Protein AF-A0A645FG35-F1 (afdb_monomer_lite)

Structure (mmCIF, N/CA/C/O backbone):
data_AF-A0A645FG35-F1
#
_entry.id   AF-A0A645FG35-F1
#
loop_
_atom_site.group_PDB
_atom_site.id
_atom_site.type_symbol
_atom_site.label_atom_id
_atom_site.label_alt_id
_atom_site.label_comp_id
_atom_site.label_asym_id
_atom_site.label_entity_id
_atom_site.label_seq_id
_atom_site.pdbx_PDB_ins_code
_atom_site.Cartn_x
_atom_site.Cartn_y
_atom_si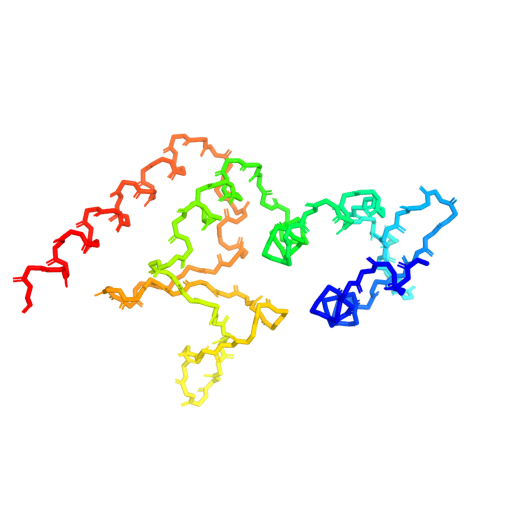te.Cartn_z
_atom_site.occupancy
_atom_site.B_iso_or_equiv
_atom_site.auth_seq_id
_atom_site.auth_comp_id
_atom_site.auth_asym_id
_atom_site.auth_atom_id
_atom_site.pdbx_PDB_model_num
ATOM 1 N N . MET A 1 1 ? 18.075 -9.033 -12.132 1.00 80.25 1 MET A N 1
ATOM 2 C CA . MET A 1 1 ? 17.063 -8.034 -11.722 1.00 80.25 1 MET A CA 1
ATOM 3 C C . MET A 1 1 ? 15.838 -8.659 -11.057 1.00 80.25 1 MET A C 1
ATOM 5 O O . MET A 1 1 ? 15.612 -8.398 -9.888 1.00 80.25 1 MET A O 1
ATOM 9 N N . ARG A 1 2 ? 15.018 -9.474 -11.741 1.00 87.19 2 ARG A N 1
ATOM 10 C CA . ARG A 1 2 ? 13.842 -10.099 -11.090 1.00 87.19 2 ARG A CA 1
ATOM 11 C C . ARG A 1 2 ? 14.217 -11.132 -10.029 1.00 87.19 2 ARG A C 1
ATOM 13 O O . ARG A 1 2 ? 13.613 -11.145 -8.975 1.00 87.19 2 ARG A O 1
ATOM 20 N N . GLU A 1 3 ? 15.254 -11.921 -10.285 1.00 88.38 3 GLU A N 1
ATOM 21 C CA . GLU A 1 3 ? 15.777 -12.947 -9.366 1.00 88.38 3 GLU A CA 1
ATOM 22 C C . GLU A 1 3 ? 16.226 -12.381 -8.006 1.00 88.38 3 GLU A C 1
ATOM 24 O O . GLU A 1 3 ? 16.263 -13.095 -7.012 1.00 88.38 3 GLU A O 1
ATOM 29 N N . GLU A 1 4 ? 16.519 -11.079 -7.949 1.00 90.50 4 GLU A N 1
ATOM 30 C CA . GLU A 1 4 ? 16.905 -10.362 -6.727 1.00 90.50 4 GLU A CA 1
ATOM 31 C C . GLU A 1 4 ? 15.680 -9.890 -5.919 1.00 90.50 4 GLU A C 1
ATOM 33 O O . GLU A 1 4 ? 15.787 -9.505 -4.754 1.00 90.50 4 GLU A O 1
ATOM 38 N N . LEU A 1 5 ? 14.497 -9.901 -6.537 1.00 86.81 5 LEU A N 1
ATOM 39 C CA . LEU A 1 5 ? 13.224 -9.509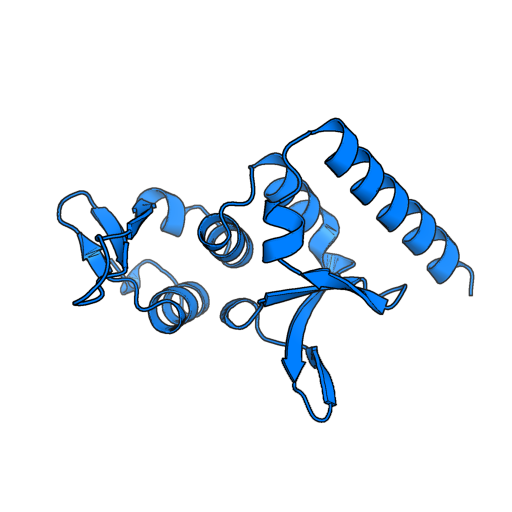 -5.952 1.00 86.81 5 LEU A CA 1
ATOM 40 C C . LEU A 1 5 ? 12.442 -10.789 -5.670 1.00 86.81 5 LEU A C 1
ATOM 42 O O . LEU A 1 5 ? 11.843 -11.357 -6.575 1.00 86.81 5 LEU A O 1
ATOM 46 N N . GLY A 1 6 ? 12.464 -11.253 -4.418 1.00 92.88 6 GLY A N 1
ATOM 47 C CA . GLY A 1 6 ? 11.751 -12.469 -4.005 1.00 92.88 6 GLY A CA 1
ATOM 48 C C . GLY A 1 6 ? 10.291 -12.537 -4.488 1.00 92.88 6 GLY A C 1
ATOM 49 O O . GLY A 1 6 ? 9.693 -11.526 -4.860 1.00 92.88 6 GLY A O 1
ATOM 50 N N . GLU A 1 7 ? 9.712 -13.738 -4.453 1.00 93.94 7 GLU A N 1
ATOM 51 C CA . GLU A 1 7 ? 8.472 -14.114 -5.154 1.00 93.94 7 GLU A CA 1
ATOM 52 C C . GLU A 1 7 ? 7.344 -13.067 -5.098 1.00 93.94 7 GLU A C 1
ATOM 54 O O . GLU A 1 7 ? 6.843 -12.645 -6.138 1.00 93.94 7 GLU A O 1
ATOM 59 N N . GLU A 1 8 ? 6.992 -12.569 -3.910 1.00 93.69 8 GLU A N 1
ATOM 60 C CA . GLU A 1 8 ? 5.878 -11.622 -3.744 1.00 93.69 8 GLU A CA 1
ATOM 61 C C . GLU A 1 8 ? 6.097 -10.290 -4.487 1.00 93.69 8 GLU A C 1
ATOM 63 O O . GLU A 1 8 ? 5.168 -9.701 -5.041 1.00 93.69 8 GLU A O 1
ATOM 68 N N . LYS A 1 9 ? 7.347 -9.814 -4.561 1.00 96.00 9 LYS A N 1
ATOM 69 C CA . LYS A 1 9 ? 7.695 -8.608 -5.329 1.00 96.00 9 LYS A CA 1
ATOM 70 C C . LYS A 1 9 ? 7.631 -8.868 -6.833 1.00 96.00 9 LYS A C 1
ATOM 72 O O . LYS A 1 9 ? 7.266 -7.968 -7.588 1.00 96.00 9 LYS A O 1
ATOM 77 N N . CYS A 1 10 ? 7.956 -10.085 -7.267 1.00 95.75 10 CYS A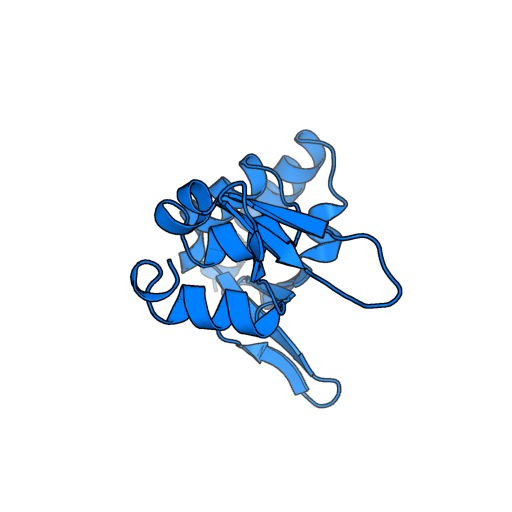 N 1
ATOM 78 C CA . CYS A 1 10 ? 7.773 -10.498 -8.654 1.00 95.75 10 CYS A CA 1
ATOM 79 C C . CYS A 1 10 ? 6.288 -10.547 -9.037 1.00 95.75 10 CYS A C 1
ATOM 81 O O . CYS A 1 10 ? 5.934 -9.973 -10.065 1.00 95.75 10 CYS A O 1
ATOM 83 N N . LYS A 1 11 ? 5.413 -11.107 -8.187 1.00 96.56 11 LYS A N 1
ATOM 84 C CA . LYS A 1 11 ? 3.955 -11.090 -8.418 1.00 96.56 11 LYS A CA 1
ATOM 85 C C . LYS A 1 11 ? 3.416 -9.666 -8.583 1.00 96.56 11 LYS A C 1
ATOM 87 O O . LYS A 1 11 ? 2.602 -9.404 -9.463 1.00 96.56 11 LYS A O 1
ATOM 92 N N . LEU A 1 12 ? 3.917 -8.716 -7.785 1.00 95.50 12 LEU A N 1
ATOM 93 C CA . LEU A 1 12 ? 3.599 -7.292 -7.940 1.00 95.50 12 LEU A CA 1
ATOM 94 C C . LEU A 1 12 ? 4.013 -6.739 -9.306 1.00 95.50 12 LEU A C 1
ATOM 96 O O . LEU A 1 12 ? 3.219 -6.079 -9.973 1.00 95.50 12 LEU A O 1
ATOM 100 N N . ILE A 1 13 ? 5.255 -6.991 -9.719 1.00 95.19 13 ILE A N 1
ATOM 101 C CA . ILE A 1 13 ? 5.766 -6.560 -11.026 1.00 95.19 13 ILE A CA 1
ATOM 102 C C . ILE A 1 13 ? 4.878 -7.097 -12.152 1.00 95.19 13 ILE A C 1
ATOM 104 O O . ILE A 1 13 ? 4.531 -6.336 -13.057 1.00 95.19 13 ILE A O 1
ATOM 108 N N . ASP A 1 14 ? 4.460 -8.359 -12.059 1.00 94.88 14 ASP A N 1
ATOM 109 C CA . ASP A 1 14 ? 3.592 -8.997 -13.049 1.00 94.88 14 ASP A CA 1
ATOM 110 C C . ASP A 1 14 ? 2.190 -8.394 -13.065 1.00 94.88 14 ASP A C 1
ATOM 112 O O . ASP A 1 14 ? 1.715 -7.988 -14.126 1.00 94.88 14 ASP A O 1
ATOM 116 N N . LYS A 1 15 ? 1.552 -8.240 -11.897 1.00 94.06 15 LYS A N 1
ATOM 117 C CA . LYS A 1 15 ? 0.205 -7.659 -11.786 1.00 94.06 15 LYS A CA 1
ATOM 118 C C . LYS A 1 15 ? 0.110 -6.290 -12.457 1.00 94.06 15 LYS A C 1
ATOM 120 O O . LYS A 1 15 ? -0.868 -5.984 -13.140 1.00 94.06 15 LYS A O 1
ATOM 125 N N . TYR A 1 16 ? 1.121 -5.446 -12.259 1.00 92.25 16 TYR A N 1
ATOM 126 C CA . TYR A 1 16 ? 1.140 -4.092 -12.817 1.00 92.25 16 TYR A CA 1
ATOM 127 C C . TYR A 1 16 ? 1.783 -4.007 -14.210 1.00 92.25 16 TYR A C 1
ATOM 129 O O . TYR A 1 16 ? 1.821 -2.915 -14.785 1.00 92.25 16 TYR A O 1
ATOM 137 N N . ASN A 1 17 ? 2.219 -5.141 -14.772 1.00 93.31 17 ASN A N 1
ATOM 138 C CA . ASN A 1 17 ? 2.932 -5.245 -16.044 1.00 93.31 17 ASN A CA 1
ATOM 139 C C . ASN A 1 17 ? 4.109 -4.256 -16.124 1.00 93.31 17 ASN A C 1
ATOM 141 O O . ASN A 1 17 ? 4.170 -3.393 -17.009 1.00 93.31 17 ASN A O 1
ATOM 145 N N . LEU A 1 18 ? 4.989 -4.324 -15.121 1.00 94.94 18 LEU A N 1
ATOM 146 C CA . LEU A 1 18 ? 6.164 -3.466 -15.018 1.00 94.94 18 LEU A CA 1
ATOM 147 C C . LEU A 1 18 ? 7.371 -4.118 -15.693 1.00 94.94 18 LEU A C 1
ATOM 149 O O . LEU A 1 18 ? 7.650 -5.303 -15.519 1.00 94.94 18 LEU A O 1
ATOM 153 N N . HIS A 1 19 ? 8.137 -3.308 -16.411 1.00 93.94 19 HIS A N 1
ATOM 154 C CA . HIS A 1 19 ? 9.347 -3.724 -17.103 1.00 93.94 19 HIS A CA 1
ATOM 155 C C . HIS A 1 19 ? 10.530 -2.875 -16.642 1.00 93.94 19 HIS A C 1
ATOM 157 O O . HIS A 1 19 ? 10.353 -1.689 -16.356 1.00 93.94 19 HIS A O 1
ATOM 163 N N . PRO A 1 20 ? 11.739 -3.449 -16.567 1.00 93.62 20 PRO A N 1
ATOM 164 C CA . PRO A 1 20 ? 12.925 -2.666 -16.288 1.00 93.62 20 PRO A CA 1
ATOM 165 C C . PRO A 1 20 ? 13.306 -1.822 -17.510 1.00 93.62 20 PRO A C 1
ATOM 167 O O . PRO A 1 20 ? 13.205 -2.275 -18.655 1.00 93.62 20 PRO A O 1
ATOM 170 N N . ASN A 1 21 ? 13.780 -0.606 -17.267 1.00 92.56 21 ASN A N 1
ATOM 171 C CA . ASN A 1 21 ? 14.334 0.272 -18.290 1.00 92.56 21 ASN A CA 1
ATOM 172 C C . ASN A 1 21 ? 15.858 0.422 -18.157 1.00 92.56 21 ASN A C 1
ATOM 174 O O . ASN A 1 21 ? 16.483 -0.121 -17.245 1.00 92.56 21 ASN A O 1
ATOM 178 N N . HIS A 1 22 ? 16.466 1.161 -19.088 1.00 92.38 22 HIS A N 1
ATOM 179 C CA . HIS A 1 22 ? 17.919 1.358 -19.142 1.00 92.38 22 HIS A CA 1
ATOM 180 C C . HIS A 1 22 ? 18.481 2.119 -17.928 1.00 92.38 22 HIS A C 1
ATOM 182 O O . HIS A 1 22 ? 19.651 1.952 -17.601 1.00 92.38 22 HIS A O 1
ATOM 188 N N . ASN A 1 23 ? 17.649 2.894 -17.225 1.00 92.94 23 ASN A N 1
ATOM 189 C CA . ASN A 1 23 ? 18.021 3.642 -16.021 1.00 92.94 23 ASN A CA 1
ATOM 190 C C . ASN A 1 23 ? 17.813 2.840 -14.728 1.00 92.94 23 ASN A C 1
ATOM 192 O O . ASN A 1 23 ? 17.888 3.405 -13.636 1.00 92.94 23 ASN A O 1
ATOM 196 N N . LEU A 1 24 ? 17.547 1.532 -14.829 1.00 93.81 24 LEU A N 1
ATOM 197 C CA . LEU A 1 24 ? 17.222 0.663 -13.696 1.00 93.81 24 LEU A CA 1
ATOM 198 C C . LEU A 1 24 ? 15.942 1.103 -12.965 1.00 93.81 24 LEU A C 1
ATOM 200 O O . LEU A 1 24 ? 15.844 0.964 -11.746 1.00 93.81 24 LEU A O 1
ATOM 204 N N . TYR A 1 25 ? 14.956 1.627 -13.695 1.00 95.75 25 TYR A N 1
ATOM 205 C CA . TYR A 1 25 ? 13.608 1.887 -13.190 1.00 95.75 25 TYR A CA 1
ATOM 206 C C . TYR A 1 25 ? 12.619 0.838 -13.681 1.00 95.75 25 TYR A C 1
ATOM 208 O O . TYR A 1 25 ? 12.764 0.283 -14.767 1.00 95.75 25 TYR A O 1
ATOM 216 N N . TRP A 1 26 ? 11.602 0.586 -12.862 1.00 96.00 26 TRP A N 1
ATOM 217 C CA . TRP A 1 26 ? 10.427 -0.185 -13.235 1.00 96.00 26 TRP A CA 1
ATOM 218 C C . TRP A 1 26 ? 9.376 0.755 -13.816 1.00 96.00 26 TRP A C 1
ATOM 220 O O . TRP A 1 26 ? 8.910 1.679 -13.140 1.00 96.00 26 TRP A O 1
ATOM 230 N N . GLU A 1 27 ? 9.002 0.509 -15.065 1.00 95.56 27 GLU A N 1
ATOM 231 C CA . GLU A 1 27 ? 8.056 1.324 -15.816 1.00 95.56 27 GLU A CA 1
ATOM 232 C C . GLU A 1 27 ? 6.936 0.478 -16.416 1.00 95.56 27 GLU A C 1
ATOM 234 O O . GLU A 1 27 ? 7.116 -0.696 -16.739 1.00 95.56 27 GLU A O 1
ATOM 239 N N . ARG A 1 28 ? 5.770 1.089 -16.603 1.00 94.00 28 ARG A N 1
ATOM 240 C CA . ARG A 1 28 ? 4.661 0.482 -17.334 1.00 94.00 28 ARG A CA 1
ATOM 241 C C . ARG A 1 28 ? 4.665 0.984 -18.770 1.00 94.00 28 ARG A C 1
ATOM 243 O O . ARG A 1 28 ? 4.673 2.194 -19.003 1.00 94.00 28 ARG A O 1
ATOM 250 N N . ARG A 1 29 ? 4.603 0.050 -19.720 1.00 89.62 29 ARG A N 1
ATOM 251 C CA . ARG A 1 29 ? 4.488 0.329 -21.158 1.00 89.62 29 ARG A CA 1
ATOM 252 C C . ARG A 1 29 ? 3.094 -0.049 -21.644 1.00 89.62 29 ARG A C 1
ATOM 254 O O . ARG A 1 29 ? 2.628 -1.155 -21.382 1.00 89.62 29 ARG A O 1
ATOM 261 N N . GLN A 1 30 ? 2.426 0.871 -22.331 1.00 87.31 30 GLN A N 1
ATOM 262 C CA . GLN A 1 30 ? 1.128 0.645 -22.967 1.00 87.31 30 GLN A CA 1
ATOM 263 C C . GLN A 1 30 ? 1.106 1.398 -24.296 1.00 87.31 30 GLN A C 1
ATOM 265 O O . GLN A 1 30 ? 1.473 2.565 -24.324 1.00 87.31 30 GLN A O 1
ATOM 270 N N . GLU A 1 31 ? 0.650 0.767 -25.381 1.00 82.19 31 GLU A N 1
ATOM 271 C CA . GLU A 1 31 ? 0.738 1.333 -26.743 1.00 82.19 31 GLU A CA 1
ATOM 272 C C . GLU A 1 31 ? 0.123 2.735 -26.894 1.00 82.19 31 GLU A C 1
ATOM 274 O O . GLU A 1 31 ? 0.572 3.519 -27.724 1.00 82.19 31 GLU A O 1
ATOM 279 N N . LYS A 1 32 ? -0.905 3.060 -26.098 1.00 88.38 32 LYS A N 1
ATOM 280 C CA . LYS A 1 32 ? -1.682 4.307 -26.206 1.00 88.38 32 LYS A CA 1
ATOM 281 C C . LYS A 1 32 ? -1.423 5.320 -25.089 1.00 88.38 32 LYS A C 1
ATOM 283 O O . LYS A 1 32 ? -2.063 6.368 -25.077 1.00 88.38 32 LYS A O 1
ATOM 288 N N . TYR A 1 33 ? -0.530 5.020 -24.147 1.00 87.19 33 TYR A N 1
ATOM 289 C CA . TYR A 1 33 ? -0.269 5.885 -22.997 1.00 87.19 33 TYR A CA 1
ATOM 290 C C . TYR A 1 33 ? 1.223 6.192 -22.866 1.00 87.19 33 TYR A C 1
ATOM 292 O O . TYR A 1 33 ? 2.052 5.359 -23.236 1.00 87.19 33 TYR A O 1
ATOM 300 N N . PRO A 1 34 ? 1.587 7.366 -22.316 1.00 89.69 34 PRO A N 1
ATOM 301 C CA . PRO A 1 34 ? 2.973 7.656 -21.985 1.00 89.69 34 PRO A CA 1
ATOM 302 C C . PRO A 1 34 ? 3.564 6.571 -21.087 1.00 89.69 34 PRO A C 1
ATOM 304 O O . PRO A 1 34 ? 2.882 6.038 -20.207 1.00 89.69 34 PRO A O 1
ATOM 307 N N . ILE A 1 35 ? 4.850 6.285 -21.287 1.00 91.38 35 ILE A N 1
ATOM 308 C CA . ILE A 1 35 ? 5.605 5.414 -20.389 1.00 91.38 35 ILE A CA 1
ATOM 309 C C . ILE A 1 35 ? 5.548 6.017 -18.987 1.00 91.38 35 ILE A C 1
ATOM 311 O O . ILE A 1 35 ? 5.860 7.193 -18.790 1.00 91.38 35 ILE A O 1
ATOM 315 N N . GLN A 1 36 ? 5.132 5.208 -18.017 1.00 91.75 36 GLN A N 1
ATOM 316 C CA . GLN A 1 36 ? 5.043 5.635 -16.629 1.00 91.75 36 GLN A CA 1
ATOM 317 C C . GLN A 1 36 ? 6.094 4.913 -15.795 1.00 91.75 36 GLN A C 1
ATOM 319 O O . GLN A 1 36 ? 5.961 3.719 -15.530 1.00 91.75 36 GLN A O 1
ATOM 324 N N . GLU A 1 37 ? 7.092 5.652 -15.320 1.00 93.81 37 GLU A N 1
ATOM 325 C CA . GLU A 1 37 ? 8.030 5.170 -14.307 1.00 93.81 37 GLU A CA 1
ATOM 326 C C . GLU A 1 37 ? 7.370 5.161 -12.920 1.00 93.81 37 GLU A C 1
ATOM 328 O O . GLU A 1 37 ? 6.613 6.068 -12.559 1.00 93.81 37 GLU A O 1
ATOM 333 N N . TYR A 1 38 ? 7.652 4.122 -12.134 1.00 94.12 38 TYR A N 1
ATOM 334 C CA . TYR A 1 38 ? 7.090 3.954 -10.793 1.00 94.12 38 TYR A CA 1
ATOM 335 C C . TYR A 1 38 ? 8.146 4.066 -9.692 1.00 94.12 38 TYR A C 1
ATOM 337 O O . TYR A 1 38 ? 7.966 4.816 -8.728 1.00 94.12 38 TYR A O 1
ATOM 345 N N . PHE A 1 39 ? 9.241 3.314 -9.810 1.00 95.38 39 PHE A N 1
ATOM 346 C CA . PHE A 1 39 ? 10.330 3.324 -8.835 1.00 95.38 39 PHE A CA 1
ATOM 347 C C . PHE A 1 39 ? 11.602 2.693 -9.393 1.00 95.38 39 PHE A C 1
ATOM 349 O O . PHE A 1 39 ? 11.560 1.877 -10.313 1.00 95.38 39 PHE A O 1
ATOM 356 N N . SER A 1 40 ? 12.739 3.046 -8.797 1.00 96.00 40 SER A N 1
ATOM 357 C CA . SER A 1 40 ? 14.021 2.432 -9.128 1.00 96.00 40 SER A CA 1
ATOM 358 C C . SER A 1 40 ? 14.099 0.989 -8.630 1.00 96.00 40 SER A C 1
ATOM 360 O O . SER A 1 40 ? 13.472 0.605 -7.638 1.00 96.00 40 SER A O 1
ATOM 362 N N . HIS A 1 41 ? 14.933 0.185 -9.276 1.00 96.25 41 HIS A N 1
ATOM 363 C CA . HIS A 1 41 ? 15.234 -1.171 -8.842 1.00 96.25 41 HIS A CA 1
ATOM 364 C C . HIS A 1 41 ? 15.826 -1.192 -7.422 1.00 96.25 41 HIS A C 1
ATOM 366 O O . HIS A 1 41 ? 15.426 -2.007 -6.594 1.00 96.25 41 HIS A O 1
ATOM 372 N N . ASN A 1 42 ? 16.669 -0.210 -7.085 1.00 95.75 42 ASN A N 1
ATOM 373 C CA . ASN A 1 42 ? 17.214 -0.035 -5.735 1.00 95.75 42 ASN A CA 1
ATOM 374 C C . ASN A 1 42 ? 16.129 0.186 -4.668 1.00 95.75 42 ASN A C 1
ATOM 376 O O . ASN A 1 42 ? 16.275 -0.288 -3.539 1.00 95.75 42 ASN A O 1
ATOM 380 N N . LEU A 1 43 ? 15.043 0.895 -5.002 1.00 95.00 43 LEU A N 1
ATOM 381 C CA . LEU A 1 43 ? 13.887 1.013 -4.113 1.00 95.00 43 LEU A CA 1
ATOM 382 C C . LEU A 1 43 ? 13.194 -0.341 -3.966 1.00 95.00 43 LEU A C 1
ATOM 384 O O . LEU A 1 43 ? 12.916 -0.745 -2.841 1.00 95.00 43 LEU A O 1
ATOM 388 N N . ALA A 1 44 ? 12.966 -1.058 -5.070 1.00 95.94 44 ALA A N 1
ATOM 389 C CA . ALA A 1 44 ? 12.325 -2.373 -5.050 1.00 95.94 44 ALA A CA 1
ATOM 390 C C . ALA A 1 44 ? 13.088 -3.388 -4.180 1.00 95.94 44 ALA A C 1
ATOM 392 O O . ALA A 1 44 ? 12.462 -4.169 -3.468 1.00 95.94 44 ALA A O 1
ATOM 393 N N . LEU A 1 45 ? 14.424 -3.346 -4.168 1.00 96.19 45 LEU A N 1
ATOM 394 C CA . LEU A 1 45 ? 15.250 -4.192 -3.298 1.00 96.19 45 LEU A CA 1
ATOM 395 C C . LEU A 1 45 ? 15.004 -3.897 -1.811 1.00 96.19 45 LEU A C 1
ATOM 397 O O . LEU A 1 45 ? 14.781 -4.817 -1.026 1.00 96.19 45 LEU A O 1
ATOM 401 N N . LYS A 1 46 ? 14.979 -2.613 -1.432 1.00 94.88 46 LYS A N 1
ATOM 402 C CA . LYS A 1 46 ? 14.894 -2.162 -0.031 1.00 94.88 46 LYS A CA 1
ATOM 403 C C . LYS A 1 46 ? 13.474 -2.145 0.538 1.00 94.88 46 LYS A C 1
ATOM 405 O O . LYS A 1 46 ? 13.296 -2.335 1.736 1.00 94.88 46 LYS A O 1
ATOM 410 N N . ALA A 1 47 ? 12.476 -1.861 -0.292 1.00 95.31 47 ALA A N 1
ATOM 411 C CA . ALA A 1 47 ? 11.093 -1.720 0.144 1.00 95.31 47 ALA A CA 1
ATOM 412 C C . ALA A 1 47 ? 10.467 -3.076 0.495 1.00 95.31 47 ALA A C 1
ATOM 414 O O . ALA A 1 47 ? 10.825 -4.113 -0.066 1.00 95.31 47 ALA A O 1
ATOM 415 N N . SER A 1 48 ? 9.489 -3.065 1.397 1.00 95.62 48 SER A N 1
ATOM 416 C CA . SER A 1 48 ? 8.586 -4.200 1.597 1.00 95.62 48 SER A CA 1
ATOM 417 C C . SER A 1 48 ? 7.648 -4.359 0.382 1.00 95.62 48 SER A C 1
ATOM 419 O O . SER A 1 48 ? 7.446 -3.388 -0.357 1.00 95.62 48 SER A O 1
ATOM 421 N N . PRO A 1 49 ? 7.026 -5.536 0.159 1.00 95.88 49 PRO A N 1
ATOM 422 C CA . PRO A 1 49 ? 5.961 -5.669 -0.841 1.00 95.88 49 PRO A CA 1
ATOM 423 C C . PRO A 1 49 ? 4.835 -4.641 -0.636 1.00 95.88 49 PRO A C 1
ATOM 425 O O . PRO A 1 49 ? 4.386 -4.012 -1.591 1.00 95.88 49 PRO A O 1
ATOM 428 N N . LEU A 1 50 ? 4.459 -4.379 0.622 1.00 96.81 50 LEU A N 1
ATOM 429 C CA . LEU A 1 50 ? 3.489 -3.341 0.984 1.00 96.81 50 LEU A CA 1
ATOM 430 C C . LEU A 1 50 ? 3.953 -1.941 0.545 1.00 96.81 50 LEU A C 1
ATOM 432 O O . LEU A 1 50 ? 3.200 -1.195 -0.079 1.00 96.81 50 LEU A O 1
ATOM 436 N N . GLY A 1 51 ? 5.212 -1.598 0.821 1.00 96.94 51 GLY A N 1
ATOM 437 C CA . GLY A 1 51 ? 5.818 -0.337 0.403 1.00 96.94 51 GLY A CA 1
ATOM 438 C C . GLY A 1 51 ? 5.851 -0.175 -1.118 1.00 96.94 51 GLY A C 1
ATOM 439 O O . GLY A 1 51 ? 5.581 0.916 -1.620 1.00 96.94 51 GLY A O 1
ATOM 440 N N . MET A 1 52 ? 6.103 -1.258 -1.863 1.00 97.00 52 MET A N 1
ATOM 441 C CA . MET A 1 52 ? 6.019 -1.252 -3.327 1.00 97.00 52 MET A CA 1
ATOM 442 C C . MET A 1 52 ? 4.592 -0.986 -3.814 1.00 97.00 52 MET A C 1
ATOM 444 O O . MET A 1 52 ? 4.412 -0.116 -4.664 1.00 97.00 52 MET A O 1
ATOM 448 N N . VAL A 1 53 ? 3.573 -1.652 -3.251 1.00 97.25 53 VAL A N 1
ATOM 449 C CA . VAL A 1 53 ? 2.161 -1.352 -3.567 1.00 97.25 53 VAL A CA 1
ATOM 450 C C . VAL A 1 53 ? 1.881 0.130 -3.349 1.00 97.25 53 VAL A C 1
ATOM 452 O O . VAL A 1 53 ? 1.349 0.816 -4.217 1.00 97.25 53 VAL A O 1
ATOM 455 N N . PHE A 1 54 ? 2.281 0.660 -2.202 1.00 97.12 54 PHE A N 1
ATOM 4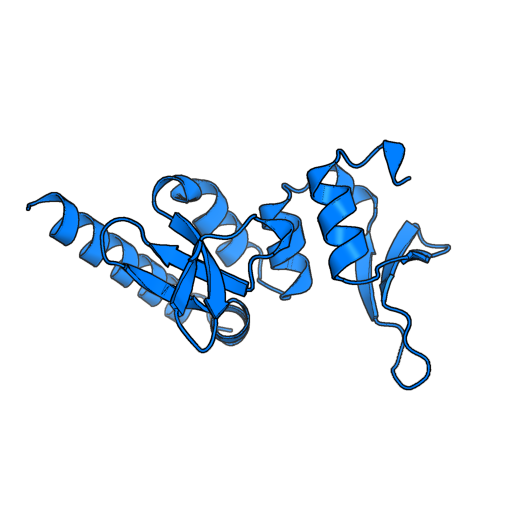56 C CA . PHE A 1 54 ? 2.005 2.044 -1.845 1.00 97.12 54 PHE A CA 1
ATOM 457 C C . PHE A 1 54 ? 2.687 3.036 -2.782 1.00 97.12 54 PHE A C 1
ATOM 459 O O . PHE A 1 54 ? 2.080 4.041 -3.152 1.00 97.12 54 PHE A O 1
ATOM 466 N N . GLN A 1 55 ? 3.901 2.725 -3.230 1.00 95.88 55 GLN A N 1
ATOM 467 C CA . GLN A 1 55 ? 4.594 3.502 -4.248 1.00 95.88 55 GLN A CA 1
ATOM 468 C C . GLN A 1 55 ? 3.847 3.472 -5.592 1.00 95.88 55 GLN A C 1
ATOM 470 O O . GLN A 1 55 ? 3.725 4.507 -6.247 1.00 95.88 55 GLN A O 1
ATOM 475 N N . ILE A 1 56 ? 3.267 2.327 -5.972 1.00 95.75 56 ILE A N 1
ATOM 476 C CA . ILE A 1 56 ? 2.432 2.196 -7.179 1.00 95.75 56 ILE A CA 1
ATOM 477 C C . ILE A 1 56 ? 1.183 3.080 -7.100 1.00 95.75 56 ILE A C 1
ATOM 479 O O . ILE A 1 56 ? 0.850 3.775 -8.063 1.00 95.75 56 ILE A O 1
ATOM 483 N N . TYR A 1 57 ? 0.542 3.142 -5.932 1.00 96.31 57 TYR A N 1
ATOM 484 C CA . TYR A 1 57 ? -0.579 4.051 -5.664 1.00 96.31 57 TYR A CA 1
ATOM 485 C C . TYR A 1 57 ? -0.149 5.491 -5.335 1.00 96.31 57 TYR A C 1
ATOM 487 O O . TYR A 1 57 ? -1.001 6.331 -5.040 1.00 96.31 57 TYR A O 1
ATOM 495 N N . ARG A 1 58 ? 1.151 5.808 -5.430 1.00 95.19 58 ARG A N 1
ATOM 496 C CA . ARG A 1 58 ? 1.731 7.136 -5.163 1.00 95.19 58 ARG A CA 1
ATOM 497 C C . ARG A 1 58 ? 1.417 7.664 -3.756 1.00 95.19 58 ARG A C 1
ATOM 499 O O . ARG A 1 58 ? 1.171 8.858 -3.568 1.00 95.19 58 ARG A O 1
ATOM 506 N N . LEU A 1 59 ? 1.407 6.782 -2.760 1.00 96.50 59 LEU A N 1
ATOM 507 C CA . LEU A 1 59 ? 1.252 7.165 -1.360 1.00 96.50 59 LEU A CA 1
ATOM 508 C C . LEU A 1 59 ? 2.557 7.763 -0.829 1.00 96.50 59 LEU A C 1
ATOM 510 O O . LEU A 1 59 ? 3.647 7.261 -1.091 1.00 96.50 59 LEU A O 1
ATOM 514 N N . CYS A 1 60 ? 2.449 8.858 -0.075 1.00 94.62 60 CYS A N 1
ATOM 515 C CA . CYS A 1 60 ? 3.620 9.505 0.507 1.00 94.62 60 CYS A CA 1
ATOM 516 C C . CYS A 1 60 ? 4.228 8.671 1.643 1.00 94.62 60 CYS A C 1
ATOM 518 O O . CYS A 1 60 ? 3.557 7.850 2.272 1.00 94.62 60 CYS A O 1
ATOM 520 N N . TYR A 1 61 ? 5.486 8.965 1.972 1.00 94.00 61 TYR A N 1
ATOM 521 C CA . TYR A 1 61 ? 6.244 8.256 3.003 1.00 94.00 61 TYR A CA 1
ATOM 522 C C . TYR A 1 61 ? 5.520 8.153 4.356 1.00 94.00 61 TYR A C 1
ATOM 524 O O . TYR A 1 61 ? 5.542 7.097 4.982 1.00 94.00 61 TYR A O 1
ATOM 532 N N . ALA A 1 62 ? 4.826 9.215 4.786 1.00 96.19 62 ALA A N 1
ATOM 533 C CA . ALA A 1 62 ? 4.069 9.214 6.041 1.00 96.19 62 ALA A CA 1
ATOM 534 C C . ALA A 1 62 ? 2.965 8.142 6.063 1.00 96.19 62 ALA A C 1
ATOM 536 O O . ALA A 1 62 ? 2.789 7.462 7.072 1.00 96.19 62 ALA A O 1
ATOM 537 N N . LYS A 1 63 ? 2.263 7.955 4.937 1.00 97.44 63 LYS A N 1
ATOM 538 C CA . LYS A 1 63 ? 1.225 6.926 4.797 1.00 97.44 63 LYS A CA 1
ATOM 539 C C . LYS A 1 63 ? 1.849 5.538 4.857 1.00 97.44 63 LYS A C 1
ATOM 541 O O . LYS A 1 63 ? 1.410 4.708 5.645 1.00 97.44 63 LYS A O 1
ATOM 546 N N . THR A 1 64 ? 2.921 5.316 4.100 1.00 96.62 64 THR A N 1
ATOM 547 C CA . THR A 1 64 ? 3.659 4.047 4.114 1.00 96.62 64 THR A CA 1
ATOM 548 C C . THR A 1 64 ? 4.140 3.682 5.504 1.00 96.62 64 THR A C 1
ATOM 550 O O . THR A 1 64 ? 3.843 2.588 5.975 1.00 96.62 64 THR A O 1
ATOM 553 N N . LYS A 1 65 ? 4.789 4.607 6.216 1.00 96.75 65 LYS A N 1
ATOM 554 C CA . LYS A 1 65 ? 5.293 4.320 7.559 1.00 96.75 65 LYS A CA 1
ATOM 555 C C . LYS A 1 65 ? 4.209 4.018 8.572 1.00 96.75 65 LYS A C 1
ATOM 557 O O . LYS A 1 65 ? 4.395 3.105 9.375 1.00 96.75 65 LYS A O 1
ATOM 562 N N . TYR A 1 66 ? 3.083 4.718 8.512 1.00 97.94 66 TYR A N 1
ATOM 563 C CA . TYR A 1 66 ? 1.962 4.428 9.395 1.00 97.94 66 TYR A CA 1
ATOM 564 C C . TYR A 1 66 ? 1.455 2.992 9.218 1.00 97.94 66 TYR A C 1
ATOM 566 O O . TYR A 1 66 ? 1.404 2.242 10.192 1.00 97.94 66 TYR A O 1
ATOM 574 N N . PHE A 1 67 ? 1.126 2.587 7.988 1.00 97.75 67 PHE A N 1
ATOM 575 C CA . PHE A 1 67 ? 0.574 1.252 7.753 1.00 97.75 67 PHE A CA 1
ATOM 576 C C . PHE A 1 67 ? 1.613 0.143 7.931 1.00 97.75 67 PHE A C 1
ATOM 578 O O . PHE A 1 67 ? 1.255 -0.885 8.486 1.00 97.75 67 PHE A O 1
ATOM 585 N N . GLU A 1 68 ? 2.883 0.343 7.554 1.00 96.56 68 GLU A N 1
ATOM 586 C CA . GLU A 1 68 ? 3.949 -0.635 7.838 1.00 96.56 68 GLU A CA 1
ATOM 587 C C . GLU A 1 68 ? 4.078 -0.901 9.345 1.00 96.56 68 GLU A C 1
ATOM 589 O O . GLU A 1 68 ? 4.172 -2.051 9.763 1.00 96.56 68 GLU A O 1
ATOM 594 N N . SER A 1 69 ? 4.032 0.152 10.168 1.00 97.12 69 SER A N 1
ATOM 595 C CA . SER A 1 69 ? 4.213 0.032 11.624 1.00 97.12 69 SER A CA 1
ATOM 596 C C . SER A 1 69 ? 2.997 -0.569 12.332 1.00 97.12 69 SER A C 1
ATOM 598 O O . SER A 1 69 ? 3.126 -1.113 13.423 1.00 97.12 69 SER A O 1
ATOM 600 N N . ASN A 1 70 ? 1.814 -0.469 11.721 1.00 97.06 70 ASN A N 1
ATOM 601 C CA . ASN A 1 70 ? 0.545 -0.891 12.311 1.00 97.06 70 ASN A CA 1
ATOM 602 C C . ASN A 1 70 ? -0.100 -2.067 11.567 1.00 97.06 70 ASN A C 1
ATOM 604 O O . ASN A 1 70 ? -1.268 -2.367 11.813 1.00 97.06 70 ASN A O 1
ATOM 608 N N . TRP A 1 71 ? 0.630 -2.725 10.659 1.00 96.94 71 TRP A N 1
ATOM 609 C CA . TRP A 1 71 ? 0.056 -3.682 9.709 1.00 96.94 71 TRP A CA 1
ATOM 610 C C . TRP A 1 71 ? -0.667 -4.851 10.378 1.00 96.94 71 TRP A C 1
ATOM 612 O O . TRP A 1 71 ? -1.654 -5.334 9.843 1.00 96.94 71 TRP A O 1
ATOM 622 N N . CYS A 1 72 ? -0.258 -5.246 11.587 1.00 96.06 72 CYS A N 1
ATOM 623 C CA . CYS A 1 72 ? -0.926 -6.286 12.375 1.00 96.06 72 CYS A CA 1
ATOM 624 C C . CYS A 1 72 ? -2.406 -5.994 12.687 1.00 96.06 72 CYS A C 1
ATOM 626 O O . CYS A 1 72 ? -3.148 -6.914 13.011 1.00 96.06 72 CYS A O 1
ATOM 628 N N . ASN A 1 73 ? -2.843 -4.735 12.585 1.00 96.69 73 ASN A N 1
ATOM 629 C CA . ASN A 1 73 ? -4.234 -4.327 12.789 1.00 96.69 73 ASN A CA 1
ATOM 630 C C . ASN A 1 73 ? -5.039 -4.274 11.484 1.00 96.69 73 ASN A C 1
ATOM 632 O O . ASN A 1 73 ? -6.224 -3.929 11.506 1.00 96.69 73 ASN A O 1
ATOM 636 N N . PHE A 1 74 ? -4.408 -4.573 10.353 1.00 97.69 74 PHE A N 1
ATOM 637 C CA . PHE A 1 74 ? -4.983 -4.438 9.028 1.00 97.69 74 PHE A CA 1
ATOM 638 C C . PHE A 1 74 ? -4.798 -5.710 8.212 1.00 97.69 74 PHE A C 1
ATOM 640 O O . PHE A 1 74 ? -3.957 -6.556 8.501 1.00 97.69 74 PHE A O 1
ATOM 647 N N . LYS A 1 75 ? -5.592 -5.823 7.153 1.00 97.69 75 LYS A N 1
ATOM 648 C CA . LYS A 1 75 ? -5.394 -6.833 6.127 1.00 97.69 75 LYS A CA 1
ATOM 649 C C . LYS A 1 75 ? -5.629 -6.279 4.725 1.00 97.69 75 LYS A C 1
ATOM 651 O O . LYS A 1 75 ? -6.444 -5.363 4.561 1.00 97.69 75 LYS A O 1
ATOM 656 N N . PRO A 1 76 ? -4.932 -6.827 3.721 1.00 98.06 76 PRO A N 1
ATOM 657 C CA . PRO A 1 76 ? -5.169 -6.501 2.320 1.00 98.06 76 PRO A CA 1
ATOM 658 C C . PRO A 1 76 ? -6.540 -7.011 1.860 1.00 98.06 76 PRO A C 1
ATOM 660 O O . PRO A 1 76 ? -6.993 -8.084 2.262 1.00 98.06 76 PRO A O 1
ATOM 663 N N . CYS A 1 77 ? -7.220 -6.233 1.020 1.00 97.31 77 CYS A N 1
ATOM 664 C CA . CYS A 1 77 ? -8.520 -6.577 0.453 1.00 97.31 77 CYS A CA 1
ATOM 665 C C . CYS A 1 77 ? -8.639 -6.161 -1.020 1.00 97.31 77 CYS A C 1
ATOM 667 O O . CYS A 1 77 ? -8.026 -5.183 -1.469 1.00 97.31 77 CYS A O 1
ATOM 669 N N . THR A 1 78 ? -9.505 -6.867 -1.747 1.00 97.38 78 THR A N 1
ATOM 670 C CA . THR A 1 78 ? -10.042 -6.446 -3.051 1.00 97.38 78 THR A CA 1
ATOM 671 C C . THR A 1 78 ? -11.564 -6.320 -2.962 1.00 97.38 78 THR A C 1
ATOM 673 O O . THR A 1 78 ? -12.183 -6.750 -1.983 1.00 97.38 78 THR A O 1
ATOM 676 N N . TYR A 1 79 ? -12.176 -5.698 -3.968 1.00 96.69 79 TYR A N 1
ATOM 677 C CA . TYR A 1 79 ? -13.627 -5.641 -4.085 1.00 96.69 79 TYR A CA 1
ATOM 678 C C . TYR A 1 79 ? -14.137 -6.657 -5.113 1.00 96.69 79 TYR A C 1
ATOM 680 O O . TYR A 1 79 ? -13.725 -6.658 -6.271 1.00 96.69 79 TYR A O 1
ATOM 688 N N . ASN A 1 80 ? -15.096 -7.481 -4.698 1.00 95.69 80 ASN A N 1
ATOM 689 C CA . ASN A 1 80 ? -15.846 -8.395 -5.544 1.00 95.69 80 ASN A CA 1
ATOM 690 C C . ASN A 1 80 ? -17.327 -7.985 -5.550 1.00 95.69 80 ASN A C 1
ATOM 692 O O . ASN A 1 80 ? -17.953 -7.880 -4.500 1.00 95.69 80 ASN A O 1
ATOM 696 N N . HIS A 1 81 ? -17.928 -7.810 -6.728 1.00 93.56 81 HIS A N 1
ATOM 697 C CA . HIS A 1 81 ? -19.320 -7.349 -6.846 1.00 93.56 81 HIS A CA 1
ATOM 698 C C . HIS A 1 81 ? -20.366 -8.299 -6.226 1.00 93.56 81 HIS A C 1
ATOM 700 O O . HIS A 1 81 ? -21.470 -7.858 -5.924 1.00 93.56 81 HIS A O 1
ATOM 706 N N . LYS A 1 82 ? -20.046 -9.587 -6.033 1.00 95.88 82 LYS A N 1
ATOM 707 C CA . LYS A 1 82 ? -20.937 -10.575 -5.396 1.00 95.88 82 LYS A CA 1
ATOM 708 C C . LYS A 1 82 ? -20.699 -10.709 -3.895 1.00 95.88 82 LYS A C 1
ATOM 710 O O . LYS A 1 82 ? -21.643 -10.942 -3.154 1.00 95.88 82 LYS A O 1
ATOM 715 N N . GLN A 1 83 ? -19.443 -10.613 -3.461 1.00 94.12 83 GLN A N 1
ATOM 716 C CA . GLN A 1 83 ? -19.028 -10.918 -2.082 1.00 94.12 83 GLN A CA 1
ATOM 717 C C . GLN A 1 83 ? -18.667 -9.670 -1.259 1.00 94.12 83 GLN A C 1
ATOM 719 O O . GLN A 1 83 ? -18.414 -9.771 -0.061 1.00 94.12 83 GLN A O 1
ATOM 724 N N . GLY A 1 84 ? -18.645 -8.489 -1.877 1.00 95.31 84 GLY A N 1
ATOM 725 C CA . GLY A 1 84 ? -18.165 -7.260 -1.257 1.00 95.31 84 GLY A CA 1
ATOM 726 C C . GLY A 1 84 ? -16.643 -7.257 -1.107 1.00 95.31 84 GLY A C 1
ATOM 727 O O . GLY A 1 84 ? -15.916 -7.673 -2.009 1.00 95.31 84 GLY A O 1
ATOM 728 N N . PHE A 1 85 ? -16.147 -6.757 0.025 1.00 96.50 85 PHE A N 1
ATOM 729 C CA . PHE A 1 85 ? -14.711 -6.716 0.305 1.00 96.50 85 PHE A CA 1
ATOM 730 C C . PHE A 1 85 ? -14.205 -8.067 0.804 1.00 96.50 85 PHE A C 1
ATOM 732 O O . PHE A 1 85 ? -14.564 -8.502 1.902 1.00 96.50 85 PHE A O 1
ATOM 739 N N . VAL A 1 86 ? -13.334 -8.687 0.013 1.00 96.62 86 VAL A N 1
ATOM 740 C CA . VAL A 1 86 ? -12.716 -9.984 0.304 1.00 96.62 86 VAL A CA 1
ATOM 741 C C . VAL A 1 86 ? -11.239 -9.807 0.630 1.00 96.62 86 VAL A C 1
ATOM 743 O O . VAL A 1 86 ? -10.592 -8.884 0.134 1.00 96.62 86 VAL A O 1
ATOM 746 N N . GLU A 1 87 ? -10.718 -10.675 1.491 1.00 96.81 87 GLU A N 1
ATOM 747 C CA . GLU A 1 87 ? -9.291 -10.717 1.811 1.00 96.81 87 GLU A CA 1
ATOM 748 C C . GLU A 1 87 ? -8.472 -11.119 0.582 1.00 96.81 87 GLU A C 1
ATOM 750 O O . GLU A 1 87 ? -8.942 -11.881 -0.263 1.00 96.81 87 GLU A O 1
ATOM 755 N N . ALA A 1 88 ? -7.271 -10.563 0.468 1.00 96.06 88 ALA A N 1
ATOM 756 C CA . ALA A 1 88 ? -6.426 -10.692 -0.711 1.00 96.06 88 ALA A CA 1
ATOM 757 C C . ALA A 1 88 ? -4.976 -10.985 -0.324 1.00 96.06 88 ALA A C 1
ATOM 759 O O . ALA A 1 88 ? -4.596 -10.842 0.831 1.00 96.06 88 ALA A O 1
ATOM 760 N N . GLU A 1 89 ? -4.131 -11.320 -1.290 1.00 96.12 89 GLU A N 1
ATOM 761 C CA . GLU A 1 89 ? -2.685 -11.205 -1.089 1.00 96.12 89 GLU A CA 1
ATOM 762 C C . GLU A 1 89 ? -2.248 -9.733 -1.208 1.00 96.12 89 GLU A C 1
ATOM 764 O O . GLU A 1 89 ? -2.970 -8.890 -1.754 1.00 96.12 89 GLU A O 1
ATOM 769 N N . ILE A 1 90 ? -1.058 -9.396 -0.692 1.00 96.31 90 ILE A N 1
ATOM 770 C CA . ILE A 1 90 ? -0.539 -8.018 -0.751 1.00 96.31 90 ILE A C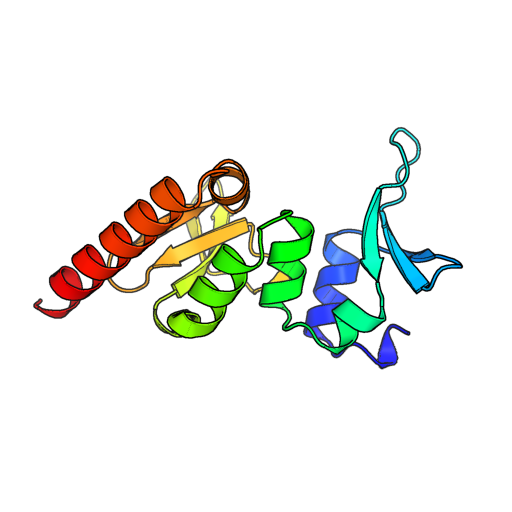A 1
ATOM 771 C C . ILE A 1 90 ? -0.433 -7.557 -2.202 1.00 96.31 90 ILE A C 1
ATOM 773 O O . ILE A 1 90 ? -0.788 -6.415 -2.499 1.00 96.31 90 ILE A O 1
ATOM 777 N N . HIS A 1 91 ? 0.016 -8.434 -3.103 1.00 94.88 91 HIS A N 1
ATOM 778 C CA . HIS A 1 91 ? 0.119 -8.073 -4.507 1.00 94.88 91 HIS A CA 1
ATOM 779 C C . HIS A 1 91 ? -1.243 -7.723 -5.128 1.00 94.88 91 HIS A C 1
ATOM 781 O O . HIS A 1 91 ? -1.343 -6.729 -5.850 1.00 94.88 91 HIS A O 1
ATOM 787 N N . GLU A 1 92 ? -2.316 -8.425 -4.754 1.00 95.56 92 GLU A N 1
ATOM 788 C CA . GLU A 1 92 ? -3.679 -8.180 -5.242 1.00 95.56 92 GLU A CA 1
ATOM 789 C C . GLU A 1 92 ? -4.394 -6.990 -4.585 1.00 95.56 92 GLU A C 1
ATOM 791 O O . GLU A 1 92 ? -5.391 -6.499 -5.115 1.00 95.56 92 GLU A O 1
ATOM 796 N N . MET A 1 93 ? -3.847 -6.445 -3.503 1.00 96.00 93 MET A N 1
ATOM 797 C CA . MET A 1 93 ? -4.490 -5.409 -2.705 1.00 96.00 93 MET A CA 1
ATOM 798 C C . MET A 1 93 ? -4.842 -4.130 -3.483 1.00 96.00 93 MET A C 1
ATOM 800 O O . MET A 1 93 ? -3.988 -3.499 -4.109 1.00 96.00 93 MET A O 1
ATOM 804 N N . GLU A 1 94 ? -6.087 -3.681 -3.317 1.00 97.19 94 GLU A N 1
ATOM 805 C CA . GLU A 1 94 ? -6.553 -2.342 -3.717 1.00 97.19 94 GLU A CA 1
ATOM 806 C C . GLU A 1 94 ? -7.173 -1.555 -2.548 1.00 97.19 94 GLU A C 1
ATOM 808 O O . GLU A 1 94 ? -7.338 -0.330 -2.616 1.00 97.19 94 GLU A O 1
ATOM 813 N N . TYR A 1 95 ? -7.491 -2.263 -1.461 1.00 98.25 95 TYR A N 1
ATOM 814 C CA . TYR A 1 95 ? -8.104 -1.751 -0.245 1.00 98.25 95 TYR A CA 1
ATOM 815 C C . TYR A 1 95 ? -7.404 -2.327 0.985 1.00 98.25 95 TYR A C 1
ATOM 817 O O . TYR A 1 95 ? -6.894 -3.442 0.959 1.00 98.25 95 TYR A O 1
ATOM 825 N N . ILE A 1 96 ? -7.436 -1.592 2.089 1.00 97.81 96 ILE A N 1
ATOM 826 C CA . ILE A 1 96 ? -6.963 -2.048 3.394 1.00 97.81 96 ILE A CA 1
ATOM 827 C C . ILE A 1 96 ? -8.169 -2.111 4.322 1.00 97.81 96 ILE A C 1
ATOM 829 O O . ILE A 1 96 ? -8.902 -1.129 4.434 1.00 97.81 96 ILE A O 1
ATOM 833 N N . LYS A 1 97 ? -8.372 -3.239 5.004 1.00 97.81 97 LYS A N 1
ATOM 834 C CA . LYS A 1 97 ? -9.428 -3.397 6.008 1.00 97.81 97 LYS A CA 1
ATOM 835 C C . LYS A 1 97 ? -8.828 -3.457 7.404 1.00 97.81 97 LYS A C 1
ATOM 837 O O . LYS A 1 97 ? -7.951 -4.277 7.657 1.00 97.81 97 LYS A O 1
ATOM 842 N N . GLN A 1 98 ? -9.312 -2.618 8.313 1.00 97.19 98 GLN A N 1
ATOM 843 C CA . GLN A 1 98 ? -8.970 -2.701 9.729 1.00 97.19 98 GLN A CA 1
ATOM 844 C C . GLN A 1 98 ? -9.673 -3.912 10.351 1.00 97.19 98 GLN A C 1
ATOM 846 O O . GLN A 1 98 ? -10.888 -4.067 10.220 1.00 97.19 98 GLN A O 1
ATOM 851 N N . LEU A 1 99 ? -8.910 -4.770 11.026 1.00 95.88 99 LEU A N 1
ATOM 852 C CA . LEU A 1 99 ? -9.401 -6.048 11.543 1.00 95.88 99 LEU A CA 1
ATOM 853 C C . LEU A 1 99 ? -10.460 -5.871 12.634 1.00 95.88 99 LEU A C 1
ATOM 855 O O . LEU A 1 99 ? -11.483 -6.544 12.594 1.00 95.88 99 LEU A O 1
ATOM 859 N N . SER A 1 100 ? -10.238 -4.943 13.567 1.00 94.69 100 SER A N 1
ATOM 860 C CA . SER A 1 100 ? -11.098 -4.760 14.746 1.00 94.69 100 SER A CA 1
ATOM 861 C C . SER A 1 100 ? -12.447 -4.107 14.447 1.00 94.69 100 SER A C 1
ATOM 863 O O . SER A 1 100 ? -13.405 -4.337 15.164 1.00 94.69 100 SER A O 1
ATOM 865 N N . THR A 1 101 ? -12.528 -3.257 13.423 1.00 94.69 101 THR A N 1
ATOM 866 C CA . THR A 1 101 ? -13.717 -2.420 1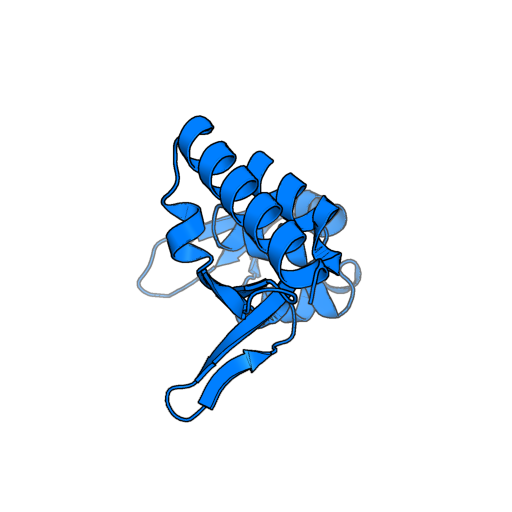3.156 1.00 94.69 101 THR A CA 1
ATOM 867 C C . THR A 1 101 ? -14.392 -2.760 11.834 1.00 94.69 101 THR A C 1
ATOM 869 O O . THR A 1 101 ? -15.504 -2.320 11.563 1.00 94.69 101 THR A O 1
ATOM 872 N N . GLY A 1 102 ? -13.691 -3.477 10.954 1.00 94.88 102 GLY A N 1
ATOM 873 C CA . GLY A 1 102 ? -14.122 -3.718 9.587 1.00 94.88 102 GLY A CA 1
ATOM 874 C C . GLY A 1 102 ? -14.052 -2.500 8.662 1.00 94.88 102 GLY A C 1
ATOM 875 O O . GLY A 1 102 ? -14.450 -2.640 7.507 1.00 94.88 102 GLY A O 1
ATOM 876 N N . ILE A 1 103 ? -13.534 -1.348 9.114 1.00 96.69 103 ILE A N 1
ATOM 877 C CA . ILE A 1 103 ? -13.369 -0.144 8.283 1.00 96.69 103 ILE A CA 1
ATOM 878 C C . ILE A 1 103 ? -12.468 -0.463 7.088 1.00 96.69 103 ILE A C 1
ATOM 880 O O . ILE A 1 103 ? -11.372 -0.997 7.261 1.00 96.69 103 ILE A O 1
ATOM 884 N N . VAL A 1 104 ? -12.915 -0.106 5.882 1.00 97.62 104 VAL A N 1
ATOM 885 C CA . VAL A 1 104 ? -12.187 -0.336 4.628 1.00 97.62 104 VAL A CA 1
ATOM 886 C C . VAL A 1 104 ? -11.732 0.990 4.026 1.00 97.62 104 VAL A C 1
ATOM 888 O O . VAL A 1 104 ? -12.515 1.927 3.902 1.00 97.62 104 VAL A O 1
ATOM 891 N N . ILE A 1 105 ? -10.466 1.054 3.618 1.00 97.69 105 ILE A N 1
ATOM 892 C CA . ILE A 1 105 ? -9.829 2.230 3.024 1.00 97.69 105 ILE A CA 1
ATOM 893 C C . ILE A 1 105 ? -9.300 1.850 1.644 1.00 97.69 105 ILE A C 1
ATOM 895 O O . ILE A 1 105 ? -8.438 0.983 1.524 1.00 97.69 105 ILE A O 1
ATOM 899 N N . GLY A 1 106 ? -9.785 2.511 0.595 1.00 97.94 106 GLY A N 1
ATOM 900 C CA . GLY A 1 106 ? -9.243 2.342 -0.754 1.00 97.94 106 GLY A CA 1
ATOM 901 C C . GLY A 1 106 ? -7.907 3.059 -0.916 1.00 97.94 106 GLY A C 1
ATOM 902 O O . GLY A 1 106 ? -7.776 4.223 -0.537 1.00 97.94 106 GLY A O 1
ATOM 903 N N . LEU A 1 107 ? -6.926 2.407 -1.542 1.00 97.94 107 LEU A N 1
ATOM 904 C CA . LEU A 1 107 ? -5.599 3.002 -1.751 1.00 97.94 107 LEU A CA 1
ATOM 905 C C . LEU A 1 107 ? -5.659 4.256 -2.636 1.00 97.94 107 LEU A C 1
ATOM 907 O O . LEU A 1 107 ? -4.913 5.209 -2.421 1.00 97.94 107 LEU A O 1
ATOM 911 N N . ARG A 1 108 ? -6.592 4.298 -3.597 1.00 97.19 108 ARG A N 1
ATOM 912 C CA . ARG A 1 108 ? -6.829 5.481 -4.442 1.00 97.19 108 ARG A CA 1
ATOM 913 C C . ARG A 1 108 ? -7.396 6.657 -3.649 1.00 97.19 108 ARG A C 1
ATOM 915 O O . ARG A 1 108 ? -6.965 7.783 -3.872 1.00 97.19 108 ARG A O 1
ATOM 922 N N . GLU A 1 109 ? -8.314 6.408 -2.716 1.00 96.38 109 GLU A N 1
ATOM 923 C CA . GLU A 1 109 ? -8.862 7.453 -1.840 1.00 96.38 109 GLU A CA 1
ATOM 924 C C . GLU A 1 109 ? -7.797 7.953 -0.866 1.00 96.38 109 GLU A C 1
ATOM 926 O O . GLU A 1 109 ? -7.595 9.156 -0.713 1.00 96.38 109 GLU A O 1
ATOM 931 N N . LEU A 1 110 ? -7.015 7.033 -0.305 1.00 97.06 110 LEU A N 1
ATOM 932 C CA . LEU A 1 110 ? -5.881 7.369 0.544 1.00 97.06 110 LEU A CA 1
ATOM 933 C C . LEU A 1 110 ? -4.845 8.239 -0.195 1.00 97.06 110 LEU A C 1
ATOM 935 O O . LEU A 1 110 ? -4.273 9.153 0.400 1.00 97.06 110 LEU A O 1
ATOM 939 N N . ALA A 1 111 ? -4.637 8.018 -1.498 1.00 97.06 111 ALA A N 1
ATOM 940 C CA . ALA A 1 111 ? -3.757 8.837 -2.337 1.00 97.06 111 ALA A CA 1
ATOM 941 C C . ALA A 1 111 ? -4.278 10.266 -2.578 1.00 97.06 111 ALA A C 1
ATOM 943 O O . ALA A 1 111 ? -3.486 11.164 -2.900 1.00 97.06 111 ALA A O 1
ATOM 944 N N . LYS A 1 112 ? -5.590 10.507 -2.432 1.00 97.19 112 LYS A N 1
ATOM 945 C CA . LYS A 1 112 ? -6.187 11.845 -2.567 1.00 97.19 112 LYS A CA 1
ATOM 946 C C . LYS A 1 112 ? -5.885 12.739 -1.367 1.00 97.19 112 LYS A C 1
ATOM 948 O O . LYS A 1 112 ? -5.793 13.944 -1.562 1.00 97.19 112 LYS A O 1
ATOM 953 N N . ILE A 1 113 ? -5.641 12.174 -0.182 1.00 96.56 113 ILE A N 1
ATOM 954 C CA . ILE A 1 113 ? -5.292 12.939 1.025 1.00 96.56 113 ILE A CA 1
ATOM 955 C C . ILE A 1 113 ? -3.913 13.582 0.842 1.00 96.56 113 ILE A C 1
ATOM 957 O O . ILE A 1 113 ? -2.877 12.908 0.947 1.00 96.56 113 ILE A O 1
ATOM 961 N N . LYS A 1 114 ? -3.884 14.884 0.546 1.00 93.94 114 LYS A N 1
ATOM 962 C CA . LYS A 1 114 ? -2.640 15.625 0.280 1.00 93.94 114 LYS A CA 1
ATOM 963 C C . LYS A 1 114 ? -2.045 16.235 1.541 1.00 93.94 114 LYS A C 1
ATOM 965 O O . LYS A 1 114 ? -0.821 16.288 1.655 1.00 93.94 114 LYS A O 1
ATOM 970 N N . TRP A 1 115 ? -2.883 16.632 2.493 1.00 95.75 115 TRP A N 1
ATOM 971 C CA . TRP A 1 115 ? -2.441 17.330 3.691 1.00 95.75 115 TRP A CA 1
ATOM 972 C C . TRP A 1 115 ? -2.067 16.362 4.810 1.00 95.75 115 TRP A C 1
ATOM 974 O O . TRP A 1 115 ? -2.736 15.358 5.062 1.00 95.75 115 TRP A O 1
ATOM 984 N N . LEU A 1 116 ? -0.967 16.665 5.502 1.00 94.56 116 LEU A N 1
ATOM 985 C CA . LEU A 1 116 ? -0.514 15.850 6.627 1.00 94.56 116 LEU A CA 1
ATOM 986 C C . LEU A 1 116 ? -1.498 15.909 7.805 1.00 94.56 116 LEU A C 1
ATOM 988 O O . LEU A 1 116 ? -1.643 14.912 8.504 1.00 94.56 116 LEU A O 1
ATOM 992 N N . SER A 1 117 ? -2.164 17.046 8.023 1.00 96.56 117 SER A N 1
ATOM 993 C CA . SER A 1 117 ? -3.199 17.211 9.054 1.00 96.56 117 SER A CA 1
ATOM 994 C C . SER A 1 117 ? -4.374 16.261 8.829 1.00 96.56 117 SER A C 1
ATOM 996 O O . SER A 1 117 ? -4.669 15.464 9.711 1.00 96.56 117 SER A O 1
ATOM 998 N N . GLU A 1 118 ? -4.948 16.252 7.625 1.00 97.31 118 GLU A N 1
ATOM 999 C CA . GLU A 1 118 ? -6.038 15.338 7.247 1.00 97.31 118 GLU A CA 1
ATOM 1000 C C . GLU A 1 118 ? -5.628 13.870 7.412 1.00 97.31 118 GLU A C 1
ATOM 1002 O O . GLU A 1 118 ? -6.387 13.041 7.912 1.00 97.31 118 GLU A O 1
ATOM 1007 N N . PHE A 1 119 ? -4.392 13.527 7.032 1.00 97.88 119 PHE A N 1
ATOM 1008 C CA . PHE A 1 119 ? -3.899 12.168 7.235 1.00 97.88 119 PHE A CA 1
ATOM 1009 C C . PHE A 1 119 ? -3.776 11.813 8.725 1.00 97.88 119 PHE A C 1
ATOM 1011 O O . PHE A 1 119 ? -4.139 10.708 9.118 1.00 97.88 119 PHE A O 1
ATOM 1018 N N . LYS A 1 120 ? -3.309 12.742 9.568 1.00 97.62 120 LYS A N 1
ATOM 1019 C CA . LYS A 1 120 ? -3.241 12.539 11.024 1.00 97.62 120 LYS A CA 1
ATOM 1020 C C . LYS A 1 120 ? -4.626 12.377 11.649 1.00 97.62 120 LYS A C 1
ATOM 1022 O O . LYS A 1 120 ? -4.775 11.564 12.556 1.00 97.62 120 LYS A O 1
ATOM 1027 N N . GLU A 1 121 ? -5.623 13.113 11.168 1.00 97.81 121 GLU A N 1
ATOM 1028 C CA . GLU A 1 121 ? -7.016 12.958 11.599 1.00 97.81 121 GLU A CA 1
ATOM 1029 C C . GLU A 1 121 ? -7.552 11.565 11.259 1.00 97.81 121 GLU A C 1
ATOM 1031 O O . GLU A 1 121 ? -8.132 10.911 12.125 1.00 97.81 121 GLU A O 1
ATOM 1036 N N . LEU A 1 122 ? -7.268 11.057 10.053 1.00 97.38 122 LEU A N 1
ATOM 1037 C CA . LEU A 1 122 ? -7.591 9.677 9.682 1.00 97.38 122 LEU A CA 1
ATOM 1038 C C . LEU A 1 122 ? -6.903 8.660 10.606 1.00 97.38 122 LEU A C 1
ATOM 1040 O O . LEU A 1 122 ? -7.563 7.747 11.095 1.00 97.38 122 LEU A O 1
ATOM 1044 N N . CYS A 1 123 ? -5.598 8.803 10.867 1.00 97.69 123 CYS A N 1
ATOM 1045 C CA . CYS A 1 123 ? -4.875 7.911 11.784 1.00 97.69 123 CYS A CA 1
ATOM 1046 C C . CYS A 1 123 ? -5.515 7.904 13.177 1.00 97.69 123 CYS A C 1
ATOM 1048 O O . CYS A 1 123 ? -5.793 6.836 13.720 1.00 97.69 123 CYS A O 1
ATOM 1050 N N . LYS A 1 124 ? -5.800 9.094 13.723 1.00 97.75 124 LYS A N 1
ATOM 1051 C CA . LYS A 1 124 ? -6.445 9.255 15.028 1.00 97.75 124 LYS A CA 1
ATOM 1052 C C . LYS A 1 124 ? -7.804 8.556 15.060 1.00 97.75 124 LYS A C 1
ATOM 1054 O O . LYS A 1 124 ? -8.058 7.774 15.970 1.00 97.75 124 LYS A O 1
ATOM 1059 N N . TYR A 1 125 ? -8.628 8.770 14.037 1.00 97.19 125 TYR A N 1
ATOM 1060 C CA . TYR A 1 125 ? -9.923 8.109 13.901 1.00 97.19 125 TYR A CA 1
ATOM 1061 C C . TYR A 1 125 ? -9.792 6.577 13.903 1.00 97.19 125 TYR A C 1
ATOM 1063 O O . TYR A 1 125 ? -10.497 5.893 14.643 1.00 97.19 125 TYR A O 1
ATOM 1071 N N . LEU A 1 126 ? -8.860 6.019 13.124 1.00 96.75 126 LEU A N 1
ATOM 1072 C CA . LEU A 1 126 ? -8.640 4.569 13.067 1.00 96.75 126 LEU A CA 1
ATOM 1073 C C . LEU A 1 126 ? -8.168 3.999 14.409 1.00 96.75 126 LEU A C 1
ATOM 1075 O O . LEU A 1 126 ? -8.585 2.906 14.792 1.00 96.75 126 LEU A O 1
ATOM 1079 N N . GLU A 1 127 ? -7.306 4.717 15.124 1.00 96.38 127 GLU A N 1
ATOM 1080 C CA . GLU A 1 127 ? -6.790 4.305 16.431 1.00 96.38 127 GLU A CA 1
ATOM 1081 C C . GLU A 1 127 ? -7.853 4.368 17.531 1.00 96.38 127 GLU A C 1
ATOM 1083 O O . GLU A 1 127 ? -7.914 3.474 18.376 1.00 96.38 127 GLU A O 1
ATOM 1088 N N . GLU A 1 128 ? -8.700 5.396 17.528 1.00 96.12 128 GLU A N 1
ATOM 1089 C CA . GLU A 1 128 ? -9.823 5.524 18.462 1.00 96.12 128 GLU A CA 1
ATOM 1090 C C . GLU A 1 128 ? -10.815 4.376 18.270 1.00 96.12 128 GLU A C 1
ATOM 1092 O O . GLU A 1 128 ? -11.095 3.641 19.220 1.00 96.12 128 GLU A O 1
ATOM 1097 N N . ARG A 1 129 ? -11.235 4.116 17.025 1.00 94.19 129 ARG A N 1
ATOM 1098 C CA . ARG A 1 129 ? -12.141 2.998 16.720 1.00 94.19 129 ARG A CA 1
ATOM 1099 C C . ARG A 1 129 ? -11.520 1.636 17.025 1.00 94.19 129 ARG A C 1
ATOM 1101 O O . ARG A 1 129 ? -12.211 0.724 17.470 1.00 94.19 129 ARG A O 1
ATOM 1108 N N . HIS A 1 130 ? -10.210 1.486 16.833 1.00 91.56 130 HIS A N 1
ATOM 1109 C CA . HIS A 1 130 ? -9.497 0.267 17.215 1.00 91.56 130 HIS A CA 1
ATOM 1110 C C . HIS A 1 130 ? -9.533 0.007 18.725 1.00 91.56 130 HIS A C 1
ATOM 1112 O O . HIS A 1 130 ? -9.668 -1.141 19.146 1.00 91.56 130 HIS A O 1
ATOM 1118 N N . LYS A 1 131 ? -9.412 1.059 19.543 1.00 91.50 131 LYS A N 1
ATOM 1119 C CA . LYS A 1 131 ? -9.495 0.954 21.007 1.00 91.50 131 LYS A CA 1
ATOM 1120 C C . LYS A 1 131 ? -10.908 0.622 21.476 1.00 91.50 131 LYS A C 1
ATOM 1122 O O . LYS A 1 131 ? -11.045 -0.103 22.454 1.00 91.50 131 LYS A O 1
ATOM 1127 N N . GLU A 1 132 ? -11.932 1.144 20.807 1.00 88.44 132 GLU A N 1
ATOM 1128 C CA . GLU A 1 132 ? -13.336 0.837 21.104 1.00 88.44 132 GLU A CA 1
ATOM 1129 C C . GLU A 1 132 ? -13.669 -0.624 20.785 1.00 88.44 132 GLU A C 1
ATOM 1131 O O . GLU A 1 132 ? -14.133 -1.338 21.665 1.00 88.44 132 GLU A O 1
ATOM 1136 N N . GLY A 1 133 ? -13.315 -1.110 19.590 1.00 76.75 133 GLY A N 1
ATOM 1137 C CA . GLY A 1 133 ? -13.587 -2.496 19.177 1.00 76.75 133 GLY A CA 1
ATOM 1138 C C . GLY A 1 133 ? -12.759 -3.574 19.892 1.00 76.75 133 GLY A C 1
ATOM 1139 O O . GLY A 1 133 ? -12.954 -4.753 19.636 1.00 76.75 133 GLY A O 1
ATOM 1140 N N . LYS A 1 134 ? -11.810 -3.196 20.759 1.00 67.06 134 LYS A N 1
ATOM 1141 C CA . LYS A 1 134 ? -11.066 -4.117 21.642 1.00 67.06 134 LYS A CA 1
ATOM 1142 C C . LYS A 1 134 ? -11.686 -4.261 23.038 1.00 67.06 134 LYS A C 1
ATOM 1144 O O . LYS A 1 134 ? -11.154 -5.016 23.846 1.00 67.06 134 LYS A O 1
ATOM 1149 N N . LYS A 1 135 ? -12.717 -3.472 23.358 1.00 60.38 135 LYS A N 1
ATOM 1150 C CA . LYS A 1 135 ? -13.399 -3.493 24.664 1.00 60.38 135 LYS A CA 1
ATOM 1151 C C . LYS A 1 135 ? -14.617 -4.420 24.700 1.00 60.38 135 LYS A C 1
ATOM 1153 O O . LYS A 1 135 ? -15.162 -4.615 25.783 1.00 60.38 135 LYS A O 1
ATOM 1158 N N . GLU A 1 136 ? -15.026 -4.940 23.548 1.00 47.19 136 GLU A N 1
ATOM 1159 C CA . GLU A 1 136 ? -16.045 -5.986 23.385 1.00 47.19 136 GLU A CA 1
ATOM 1160 C C . GLU A 1 136 ? -15.380 -7.366 23.338 1.00 47.19 136 GLU A C 1
ATOM 1162 O O . GLU A 1 136 ? -15.964 -8.308 23.916 1.00 47.19 136 GLU A O 1
#

Foldseek 3Di:
DVVLQPDLLNLLCVVQVWDADPQQFTWDDDPPDPIGTQGHVVCSNPDDLLRSVLSVLVHDPVVSVLCVVVVVQKFFWDQDPVPGTDGDPSSPGQWIAGNLQRDIGGSNNNSVPPDPVVVVVVSVVSVVSNVVSVVD

Secondary structure (DSSP, 8-state):
-GGGS-HHHHHHHHHTTEEE-TTSEEEEEETTEEEEEEEEHHHHHHS-HHHHHHHHTT--HHHHHHHHHHGGGEEEEEEETTTEEEE--TTT-SEEEETTT--EEEHHHHHH---HHHHHHHHHHHHHHHHHTT--

Sequence (136 aa):
MREELGEEKCKLIDKYNLHPNHNLYWERRQEKYPIQEYFSHNLALKASPLGMVFQIYRLCYAKTKYFESNWCNFKPCTYNHKQGFVEAEIHEMEYIKQLSTGIVIGLRELAKIKWLSEFKELCKYLEERHKEGKKE

Radius of gyration: 16.21 Å; chains: 1; bounding box: 39×31×51 Å

pLDDT: mean 94.09, std 6.48, range [47.19, 98.25]

Organism: NCBI:txid1076179